Protein AF-A0A820TA46-F1 (afdb_monomer_lite)

pLDDT: mean 75.53, std 18.05, range [34.5, 96.88]

Structure (mmCIF, N/CA/C/O backbone):
data_AF-A0A820TA46-F1
#
_entry.id   AF-A0A820TA46-F1
#
loop_
_atom_site.group_PDB
_atom_site.id
_atom_site.type_symbol
_atom_site.label_atom_id
_atom_site.label_alt_id
_atom_site.label_comp_id
_atom_site.label_asym_id
_atom_site.label_entity_id
_atom_site.label_seq_id
_atom_site.pdbx_PDB_ins_code
_atom_site.Cartn_x
_atom_site.Cartn_y
_atom_site.Cartn_z
_atom_site.occupancy
_atom_site.B_iso_or_equiv
_atom_site.auth_seq_id
_atom_site.auth_comp_id
_atom_site.auth_asym_id
_atom_site.auth_atom_id
_atom_site.pdbx_PDB_model_num
ATOM 1 N N . ASN A 1 1 ? 33.628 5.408 12.239 1.00 37.91 1 ASN A N 1
ATOM 2 C CA . ASN A 1 1 ? 32.491 5.565 13.174 1.00 37.91 1 ASN A CA 1
ATOM 3 C C . ASN A 1 1 ? 31.175 5.859 12.425 1.00 37.91 1 ASN A C 1
ATOM 5 O O . ASN A 1 1 ? 30.540 6.872 12.669 1.00 37.91 1 ASN A O 1
ATOM 9 N N . LYS A 1 2 ? 30.786 5.002 11.462 1.00 34.50 2 LYS A N 1
ATOM 10 C CA . LYS A 1 2 ? 29.541 5.120 10.658 1.00 34.50 2 LYS A CA 1
ATOM 11 C C . LYS A 1 2 ? 28.839 3.761 10.453 1.00 34.50 2 LYS A C 1
ATOM 13 O O . LYS A 1 2 ? 27.980 3.622 9.595 1.00 34.50 2 LYS A O 1
ATOM 18 N N . SER A 1 3 ? 29.214 2.741 11.226 1.00 42.34 3 SER A N 1
ATOM 19 C CA . SER A 1 3 ? 28.842 1.335 10.998 1.00 42.34 3 SER A CA 1
ATOM 20 C C . SER A 1 3 ? 27.651 0.846 11.837 1.00 42.34 3 SER A C 1
ATOM 22 O O . SER A 1 3 ? 27.474 -0.356 11.987 1.00 42.34 3 SER A O 1
ATOM 24 N N . LYS A 1 4 ? 26.832 1.746 12.402 1.00 36.38 4 LYS A N 1
ATOM 25 C CA . LYS A 1 4 ? 25.744 1.383 13.338 1.00 36.38 4 LYS A CA 1
ATOM 26 C C . LYS A 1 4 ? 24.320 1.761 12.908 1.00 36.38 4 LYS A C 1
ATOM 28 O O . LYS A 1 4 ? 23.415 1.689 13.726 1.00 36.38 4 LYS A O 1
ATOM 33 N N . LEU A 1 5 ? 24.090 2.119 11.643 1.00 36.00 5 LEU A N 1
ATOM 34 C CA . LEU A 1 5 ? 22.743 2.441 11.137 1.00 36.00 5 LEU A CA 1
ATOM 35 C C . LEU A 1 5 ? 22.358 1.643 9.884 1.00 36.00 5 LEU A C 1
ATOM 37 O O . LEU A 1 5 ? 21.563 2.097 9.072 1.00 36.00 5 LEU A O 1
ATOM 41 N N . GLN A 1 6 ? 22.870 0.420 9.746 1.00 41.03 6 GLN A N 1
ATOM 42 C CA . GLN A 1 6 ? 22.091 -0.617 9.070 1.00 41.03 6 GLN A CA 1
ATOM 43 C C . GLN A 1 6 ? 21.122 -1.167 10.116 1.00 41.03 6 GLN A C 1
ATOM 45 O O . GLN A 1 6 ? 21.339 -2.240 10.674 1.00 41.03 6 GLN A O 1
ATOM 50 N N . GLN A 1 7 ? 20.094 -0.382 10.462 1.00 44.97 7 GLN A N 1
ATOM 51 C CA . GLN A 1 7 ? 18.897 -0.973 11.051 1.00 44.97 7 GLN A CA 1
ATOM 52 C C . GLN A 1 7 ? 18.455 -2.018 10.036 1.00 44.97 7 GLN A C 1
ATOM 54 O O . GLN A 1 7 ? 18.093 -1.672 8.913 1.00 44.97 7 GLN A O 1
ATOM 59 N N . GLN A 1 8 ? 18.631 -3.289 10.395 1.00 45.69 8 GLN A N 1
ATOM 60 C CA . GLN A 1 8 ? 18.140 -4.423 9.635 1.00 45.69 8 GLN A CA 1
ATOM 61 C C . GLN A 1 8 ? 16.642 -4.208 9.484 1.00 45.69 8 GLN A C 1
ATOM 63 O O . GLN A 1 8 ? 15.864 -4.450 10.401 1.00 45.69 8 GLN A O 1
ATOM 68 N N . GLN A 1 9 ? 16.259 -3.638 8.351 1.00 53.06 9 GLN A N 1
ATOM 69 C CA . GLN A 1 9 ? 14.878 -3.434 7.997 1.00 53.06 9 GLN A CA 1
ATOM 70 C C . GLN A 1 9 ? 14.359 -4.824 7.659 1.00 53.06 9 GLN A C 1
ATOM 72 O O . GLN A 1 9 ? 14.648 -5.364 6.595 1.00 53.06 9 GLN A O 1
ATOM 77 N N . ILE A 1 10 ? 13.737 -5.462 8.650 1.00 60.94 10 ILE A N 1
ATOM 78 C CA . ILE A 1 10 ? 13.269 -6.838 8.542 1.00 60.94 10 ILE A CA 1
ATOM 79 C C . ILE A 1 10 ? 12.187 -6.849 7.465 1.00 60.94 10 ILE A C 1
ATOM 81 O O . ILE A 1 10 ? 11.099 -6.306 7.661 1.00 60.94 10 ILE A O 1
ATOM 85 N N . CYS A 1 11 ? 12.515 -7.428 6.313 1.00 63.88 11 CYS A N 1
ATOM 86 C CA . CYS A 1 11 ? 11.541 -7.737 5.283 1.00 63.88 11 CYS A CA 1
ATOM 87 C C . CYS A 1 11 ? 10.577 -8.779 5.853 1.00 63.88 11 CYS A C 1
ATOM 89 O O . CYS A 1 11 ? 11.008 -9.868 6.232 1.00 63.88 11 CYS A O 1
ATOM 91 N N . ILE A 1 12 ? 9.290 -8.453 5.927 1.00 71.25 12 ILE A N 1
ATOM 92 C CA . ILE A 1 12 ? 8.269 -9.391 6.411 1.00 71.25 12 ILE A CA 1
ATOM 93 C C . ILE A 1 12 ? 7.612 -10.152 5.262 1.00 71.25 12 ILE A C 1
ATOM 95 O O . ILE A 1 12 ? 7.579 -9.677 4.122 1.00 71.25 12 ILE A O 1
ATOM 99 N N . ASN A 1 13 ? 7.014 -11.303 5.577 1.00 73.25 13 ASN A N 1
ATOM 100 C CA . ASN A 1 13 ? 6.081 -11.956 4.673 1.00 73.25 13 ASN A CA 1
ATOM 101 C C . ASN A 1 13 ? 4.643 -11.685 5.148 1.00 73.25 13 ASN A C 1
ATOM 103 O O . ASN A 1 13 ? 4.175 -12.337 6.085 1.00 73.25 13 ASN A O 1
ATOM 107 N N . PRO A 1 14 ? 3.897 -10.774 4.498 1.00 68.19 14 PRO A N 1
ATOM 108 C CA . PRO A 1 14 ? 2.577 -10.370 4.977 1.00 68.19 14 PRO A CA 1
ATOM 109 C C . PRO A 1 14 ? 1.578 -11.533 5.015 1.00 68.19 14 PRO A C 1
ATOM 111 O O . PRO A 1 14 ? 0.663 -11.516 5.821 1.00 68.19 14 PRO A O 1
ATOM 114 N N . HIS A 1 15 ? 1.752 -12.591 4.217 1.00 68.62 15 HIS A N 1
ATOM 115 C CA . HIS A 1 15 ? 0.841 -13.740 4.271 1.00 68.62 15 HIS A CA 1
ATOM 116 C C . HIS A 1 15 ? 0.988 -14.595 5.536 1.00 68.62 15 HIS A C 1
ATOM 118 O O . HIS A 1 15 ? 0.075 -15.352 5.855 1.00 68.62 15 HIS A O 1
ATOM 124 N N . LYS A 1 16 ? 2.126 -14.513 6.234 1.00 69.75 16 LYS A N 1
ATOM 125 C CA . LYS A 1 16 ? 2.407 -15.310 7.440 1.00 69.75 16 LYS A CA 1
ATOM 126 C C . LYS A 1 16 ? 2.420 -14.464 8.710 1.00 69.75 16 LYS A C 1
ATOM 128 O O . LYS A 1 16 ? 1.993 -14.940 9.757 1.00 69.75 16 LYS A O 1
ATOM 133 N N . ASP A 1 17 ? 2.859 -13.214 8.594 1.00 69.94 17 ASP A N 1
ATOM 134 C CA . ASP A 1 17 ? 3.168 -12.359 9.742 1.00 69.94 17 ASP A CA 1
ATOM 135 C C . ASP A 1 17 ? 2.146 -11.227 9.954 1.00 69.94 17 ASP A C 1
ATOM 137 O O . ASP A 1 17 ? 2.294 -10.450 10.897 1.00 69.94 17 ASP A O 1
ATOM 141 N N . ALA A 1 18 ? 1.102 -11.124 9.112 1.00 68.25 18 ALA A N 1
ATOM 142 C CA . ALA A 1 18 ? 0.195 -9.966 9.080 1.00 68.25 18 ALA A CA 1
ATOM 143 C C . ALA A 1 18 ? -0.492 -9.620 10.410 1.00 68.25 18 ALA A C 1
ATOM 145 O O . ALA A 1 18 ? -0.903 -8.477 10.609 1.00 68.25 18 ALA A O 1
ATOM 146 N N . ASP A 1 19 ? -0.613 -10.591 11.311 1.00 75.19 19 ASP A N 1
ATOM 147 C CA . ASP A 1 19 ? -1.342 -10.434 12.567 1.00 75.19 19 ASP A CA 1
ATOM 148 C C . ASP A 1 19 ? -0.435 -10.117 13.761 1.00 75.19 19 ASP A C 1
ATOM 150 O O . ASP A 1 19 ? -0.936 -9.826 14.847 1.00 75.19 19 ASP A O 1
ATOM 154 N N . GLN A 1 20 ? 0.888 -10.156 13.582 1.00 77.81 20 GLN A N 1
ATOM 155 C CA . GLN A 1 20 ? 1.837 -9.994 14.684 1.00 77.81 20 GLN A CA 1
ATOM 156 C C . GLN A 1 20 ? 2.162 -8.520 14.941 1.00 77.81 20 GLN A C 1
ATOM 158 O O . GLN A 1 20 ? 2.081 -8.050 16.077 1.00 77.81 20 GLN A O 1
ATOM 163 N N . HIS A 1 21 ? 2.484 -7.769 13.884 1.00 81.00 21 HIS A N 1
ATOM 164 C CA . HIS A 1 21 ? 2.880 -6.363 13.966 1.00 81.00 21 HIS A CA 1
ATOM 165 C C . HIS A 1 21 ? 2.319 -5.563 12.783 1.00 81.00 21 HIS A C 1
ATOM 167 O O . HIS A 1 21 ? 2.173 -6.127 11.698 1.00 81.00 21 HIS A O 1
ATOM 173 N N . PRO A 1 22 ? 2.005 -4.262 12.952 1.00 88.88 22 PRO A N 1
ATOM 174 C CA . PRO A 1 22 ? 1.680 -3.401 11.822 1.00 88.88 22 PRO A CA 1
ATOM 175 C C . PRO A 1 22 ? 2.828 -3.362 10.820 1.00 88.88 22 PRO A C 1
ATOM 177 O O . PRO A 1 22 ? 4.003 -3.459 11.177 1.00 88.88 22 PRO A O 1
ATOM 180 N N . PHE A 1 23 ? 2.480 -3.189 9.554 1.00 90.88 23 PHE A N 1
ATOM 181 C CA . PHE A 1 23 ? 3.448 -3.134 8.478 1.00 90.88 23 PHE A CA 1
ATOM 182 C C . PHE A 1 23 ? 2.958 -2.252 7.345 1.00 90.88 23 PHE A C 1
ATOM 184 O O . PHE A 1 23 ? 1.760 -2.007 7.188 1.00 90.88 23 PHE A O 1
ATOM 191 N N . ARG A 1 24 ? 3.898 -1.803 6.517 1.00 90.69 24 ARG A N 1
ATOM 192 C CA . ARG A 1 24 ? 3.600 -1.002 5.333 1.00 90.69 24 ARG A CA 1
ATOM 193 C C . ARG A 1 24 ? 4.453 -1.406 4.144 1.00 90.69 24 ARG A C 1
ATOM 195 O O . ARG A 1 24 ? 5.545 -1.953 4.290 1.00 90.69 24 ARG A O 1
ATOM 202 N N . LEU A 1 25 ? 3.950 -1.100 2.953 1.00 91.94 25 LEU A N 1
ATOM 203 C CA . LEU A 1 25 ? 4.697 -1.246 1.711 1.00 91.94 25 LEU A CA 1
ATOM 204 C C . LEU A 1 25 ? 5.593 -0.021 1.501 1.00 91.94 25 LEU A C 1
ATOM 206 O O . LEU A 1 25 ? 5.114 1.115 1.485 1.00 91.94 25 LEU A O 1
ATOM 210 N N . LEU A 1 26 ? 6.891 -0.246 1.322 1.00 90.12 26 LEU A N 1
ATOM 211 C CA . LEU A 1 26 ? 7.867 0.781 0.984 1.00 90.12 26 LEU A CA 1
ATOM 212 C C . LEU A 1 26 ? 8.136 0.779 -0.524 1.00 90.12 26 LEU A C 1
ATOM 214 O O . LEU A 1 26 ? 8.425 -0.258 -1.122 1.00 90.12 26 LEU A O 1
ATOM 218 N N . VAL A 1 27 ? 8.102 1.969 -1.125 1.00 87.44 27 VAL A N 1
ATOM 219 C CA . VAL A 1 27 ? 8.585 2.191 -2.492 1.00 87.44 27 VAL A CA 1
ATOM 220 C C . VAL A 1 27 ? 10.093 2.414 -2.444 1.00 87.44 27 VAL A C 1
ATOM 222 O O . VAL A 1 27 ? 10.547 3.424 -1.903 1.00 87.44 27 VAL A O 1
ATOM 225 N N . ALA A 1 28 ? 10.868 1.489 -3.012 1.00 80.06 28 ALA A N 1
ATOM 226 C CA . ALA A 1 28 ? 12.319 1.611 -3.055 1.00 80.06 28 ALA A CA 1
ATOM 227 C C . ALA A 1 28 ? 12.791 2.795 -3.927 1.00 80.06 28 ALA A C 1
ATOM 229 O O . ALA A 1 28 ? 12.132 3.153 -4.913 1.00 80.06 28 ALA A O 1
ATOM 230 N N . PRO A 1 29 ? 13.971 3.377 -3.626 1.00 79.75 29 PRO A N 1
ATOM 231 C CA . PRO A 1 29 ? 14.548 4.461 -4.422 1.00 79.75 29 PRO A CA 1
ATOM 232 C C . PRO A 1 29 ? 14.817 4.098 -5.886 1.00 79.75 29 PRO A C 1
ATOM 234 O O . PRO A 1 29 ? 14.804 4.988 -6.730 1.00 79.75 29 PRO A O 1
ATOM 237 N N . SER A 1 30 ? 15.032 2.815 -6.195 1.00 83.00 30 SER A N 1
ATOM 238 C CA . SER A 1 30 ? 15.294 2.304 -7.550 1.00 83.00 30 SER A CA 1
ATOM 239 C C . SER A 1 30 ? 14.130 2.516 -8.521 1.00 83.00 30 SER A C 1
ATOM 241 O O . SER A 1 30 ? 14.318 2.478 -9.735 1.00 83.00 30 SER A O 1
ATOM 243 N N . ARG A 1 31 ? 12.919 2.735 -7.989 1.00 83.94 31 ARG A N 1
ATOM 244 C CA . ARG A 1 31 ? 11.674 2.902 -8.748 1.00 83.94 31 ARG A CA 1
ATOM 245 C C . ARG A 1 31 ? 11.296 1.695 -9.608 1.00 83.94 31 ARG A C 1
ATOM 247 O O . ARG A 1 31 ? 10.400 1.822 -10.440 1.00 83.94 31 ARG A O 1
ATOM 254 N N . PHE A 1 32 ? 11.922 0.531 -9.452 1.00 88.75 32 PHE A N 1
ATOM 255 C CA . PHE A 1 32 ? 11.429 -0.703 -10.066 1.00 88.75 32 PHE A CA 1
ATOM 256 C C . PHE A 1 32 ? 10.355 -1.332 -9.180 1.00 88.75 32 PHE A C 1
ATOM 258 O O . PHE A 1 32 ? 10.474 -1.351 -7.958 1.00 88.75 32 PHE A O 1
ATOM 265 N N . LEU A 1 33 ? 9.287 -1.850 -9.795 1.00 90.31 33 LEU A N 1
ATOM 266 C CA . LEU A 1 33 ? 8.191 -2.488 -9.052 1.00 90.31 33 LEU A CA 1
ATOM 267 C C . LEU A 1 33 ? 8.643 -3.769 -8.334 1.00 90.31 33 LEU A C 1
ATOM 269 O O . LEU A 1 33 ? 8.030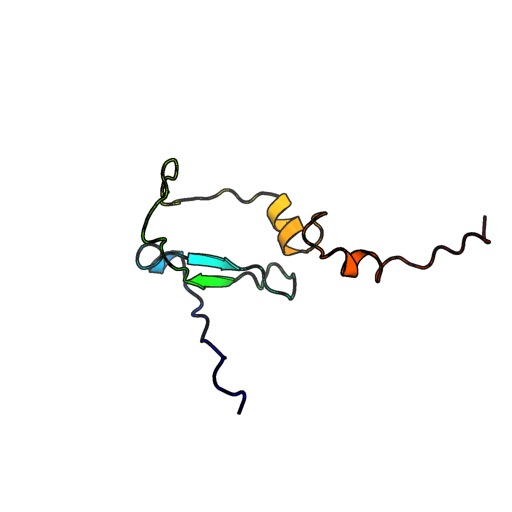 -4.163 -7.349 1.00 90.31 33 LEU A O 1
ATOM 273 N N . THR A 1 34 ? 9.718 -4.396 -8.814 1.00 90.88 34 THR A N 1
ATOM 274 C CA . THR A 1 34 ? 10.341 -5.581 -8.206 1.00 90.88 34 THR A CA 1
ATOM 275 C C . THR A 1 34 ? 10.948 -5.300 -6.840 1.00 90.88 34 THR A C 1
ATOM 277 O O . THR A 1 34 ? 11.129 -6.227 -6.060 1.00 90.88 34 THR A O 1
ATOM 280 N N . ASP A 1 35 ? 11.225 -4.033 -6.541 1.00 88.69 35 ASP A N 1
ATOM 281 C CA . ASP A 1 35 ? 11.957 -3.634 -5.341 1.00 88.69 35 ASP A CA 1
ATOM 282 C C . ASP A 1 35 ? 11.003 -3.107 -4.254 1.00 88.69 35 ASP A C 1
ATOM 284 O O . ASP A 1 35 ? 11.426 -2.570 -3.227 1.00 88.69 35 ASP A O 1
ATOM 288 N N . LEU A 1 36 ? 9.689 -3.250 -4.462 1.00 90.31 36 LEU A N 1
ATOM 289 C CA . LEU A 1 36 ? 8.690 -2.980 -3.435 1.00 90.31 36 LEU A CA 1
ATOM 290 C C . LEU A 1 36 ? 8.899 -3.938 -2.263 1.00 90.31 36 LEU A C 1
ATOM 292 O O . LEU A 1 36 ? 8.903 -5.156 -2.430 1.00 90.31 36 LEU A O 1
ATOM 296 N N . THR A 1 37 ? 9.070 -3.376 -1.071 1.00 89.75 37 THR A N 1
ATOM 297 C CA . THR A 1 37 ? 9.445 -4.149 0.117 1.00 89.75 37 THR A CA 1
ATOM 298 C C . THR A 1 37 ? 8.461 -3.904 1.246 1.00 89.75 37 THR A C 1
ATOM 300 O O . THR A 1 37 ? 8.079 -2.765 1.509 1.00 89.75 37 THR A O 1
ATOM 303 N N . TRP A 1 38 ? 8.065 -4.965 1.938 1.00 90.25 38 TRP A N 1
ATOM 304 C CA . TRP A 1 38 ? 7.295 -4.853 3.171 1.00 90.25 38 TRP A CA 1
ATOM 305 C C . TRP A 1 38 ? 8.212 -4.560 4.347 1.00 90.25 38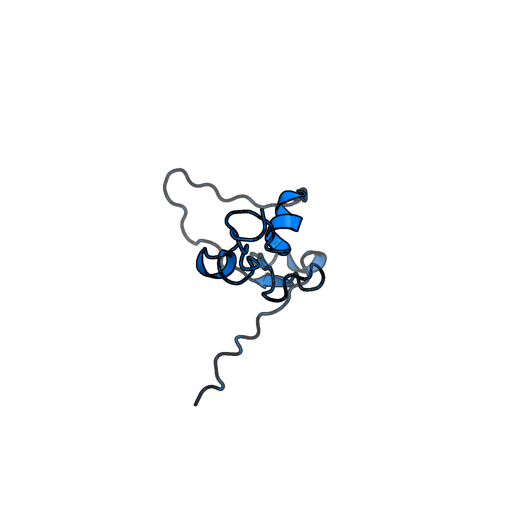 TRP A C 1
ATOM 307 O O . TRP A 1 38 ? 9.228 -5.231 4.520 1.00 90.25 38 TRP A O 1
ATOM 317 N N . ILE A 1 39 ? 7.836 -3.585 5.166 1.00 88.31 39 ILE A N 1
ATOM 318 C CA . ILE A 1 39 ? 8.598 -3.186 6.347 1.00 88.31 39 ILE A CA 1
ATOM 319 C C . ILE A 1 39 ? 7.676 -3.131 7.562 1.00 88.31 39 ILE A C 1
ATOM 321 O O . ILE A 1 39 ? 6.508 -2.757 7.436 1.00 88.31 39 ILE A O 1
ATOM 325 N N . ASN A 1 40 ? 8.213 -3.481 8.730 1.00 88.38 40 ASN A N 1
ATOM 326 C CA . ASN A 1 40 ? 7.515 -3.278 9.996 1.00 88.38 40 ASN A CA 1
ATOM 327 C C . ASN A 1 40 ? 7.212 -1.794 10.213 1.00 88.38 40 ASN A C 1
ATOM 329 O O . ASN A 1 40 ? 7.996 -0.922 9.825 1.00 88.38 40 ASN A O 1
ATOM 333 N N . ASP A 1 41 ? 6.079 -1.539 10.850 1.00 87.81 41 ASP A N 1
ATOM 334 C CA . ASP A 1 41 ? 5.645 -0.215 11.260 1.00 87.81 41 ASP A CA 1
ATOM 335 C C . ASP A 1 41 ? 5.224 -0.227 12.732 1.00 87.81 41 ASP A C 1
ATOM 337 O O . ASP A 1 41 ? 4.954 -1.277 13.323 1.00 87.81 41 ASP A O 1
ATOM 341 N N . GLU A 1 42 ? 5.175 0.950 13.340 1.00 86.25 42 GLU A N 1
ATOM 342 C CA . GLU A 1 42 ? 4.777 1.088 14.736 1.00 86.25 42 GLU A CA 1
ATOM 343 C C . GLU A 1 42 ? 3.281 1.385 14.841 1.00 86.25 42 GLU A C 1
ATOM 345 O O . GLU A 1 42 ? 2.744 2.256 14.154 1.00 86.25 42 GLU A O 1
ATOM 350 N N . ARG A 1 43 ? 2.586 0.673 15.737 1.00 86.94 43 ARG A N 1
ATOM 351 C CA . ARG A 1 43 ? 1.187 0.992 16.033 1.00 86.94 43 ARG A CA 1
ATOM 352 C C . ARG A 1 43 ? 1.134 2.332 16.756 1.00 86.94 43 ARG A C 1
ATOM 354 O O . ARG A 1 43 ? 1.816 2.525 17.765 1.00 86.94 43 ARG A O 1
ATOM 361 N N . VAL A 1 44 ? 0.270 3.225 16.285 1.00 85.62 44 VAL A N 1
ATOM 362 C CA . VAL A 1 44 ? -0.049 4.461 17.004 1.00 85.62 44 VAL A CA 1
ATOM 363 C C . VAL A 1 44 ? -0.661 4.090 18.358 1.00 85.62 44 VAL A C 1
ATOM 365 O O . VAL A 1 44 ? -1.662 3.382 18.416 1.00 85.62 44 VAL A O 1
ATOM 368 N N . LYS A 1 45 ? -0.037 4.536 19.455 1.00 84.75 45 LYS A N 1
ATOM 369 C CA . LYS A 1 45 ? -0.450 4.164 20.821 1.00 84.75 45 LYS A CA 1
ATOM 370 C C . LYS A 1 45 ? -1.747 4.836 21.266 1.00 84.75 45 LYS A C 1
ATOM 372 O O . LYS A 1 45 ? -2.483 4.256 22.054 1.00 84.75 45 LYS A O 1
ATOM 377 N N . GLU A 1 46 ? -2.002 6.049 20.786 1.00 92.44 46 GLU A N 1
ATOM 378 C CA . GLU A 1 46 ? -3.143 6.863 21.196 1.00 92.44 46 GLU A CA 1
ATOM 379 C C . GLU A 1 46 ? -3.767 7.546 19.978 1.00 92.44 46 GLU A C 1
ATOM 381 O O . GLU A 1 46 ? -3.076 8.192 19.189 1.00 92.44 46 GLU A O 1
ATOM 386 N N . LEU A 1 47 ? -5.079 7.381 19.817 1.00 93.94 47 LEU A N 1
ATOM 387 C CA . LEU A 1 47 ? -5.845 8.017 18.751 1.00 93.94 47 LEU A CA 1
ATOM 388 C C . LEU A 1 47 ? -6.339 9.385 19.225 1.00 93.94 47 LEU A C 1
ATOM 390 O O . LEU A 1 47 ? -6.944 9.495 20.290 1.00 93.94 47 LEU A O 1
ATOM 394 N N . LEU A 1 48 ? -6.123 10.422 18.415 1.00 95.12 48 LEU A N 1
ATOM 395 C CA . LEU A 1 48 ? -6.687 11.746 18.681 1.00 95.12 48 LEU A CA 1
ATOM 396 C C . LEU A 1 48 ? -8.212 11.747 18.459 1.00 95.12 48 LEU A C 1
ATOM 398 O O . LEU A 1 48 ? -8.721 10.925 17.688 1.00 95.12 48 LEU A O 1
ATOM 402 N N . PRO A 1 49 ? -8.959 12.688 19.071 1.00 96.81 49 PRO A N 1
ATOM 403 C CA . PRO A 1 49 ? -10.390 12.826 18.822 1.00 96.81 49 PRO A CA 1
ATOM 404 C C . PRO A 1 49 ? -10.711 12.916 17.323 1.00 96.81 49 PRO A C 1
ATOM 406 O O . PRO A 1 49 ? -10.124 13.716 16.596 1.00 96.81 49 PRO A O 1
ATOM 409 N N . GLY A 1 50 ? -11.647 12.083 16.865 1.00 96.88 50 GLY A N 1
ATOM 410 C CA . GLY A 1 50 ? -12.044 11.990 15.455 1.00 96.88 50 GLY A CA 1
ATOM 411 C C . GLY A 1 50 ? -11.221 11.012 14.608 1.00 96.88 50 GLY A C 1
ATOM 412 O O . GLY A 1 50 ? -11.534 10.833 13.433 1.00 96.88 50 GLY A O 1
ATOM 413 N N . MET A 1 51 ? -10.205 10.356 15.176 1.00 96.25 51 MET A N 1
ATOM 414 C CA . MET A 1 51 ? -9.460 9.294 14.498 1.00 96.25 51 MET A CA 1
ATOM 415 C C . MET A 1 51 ? -10.036 7.911 14.800 1.00 96.25 51 MET A C 1
ATOM 417 O O . MET A 1 51 ? -10.583 7.659 15.872 1.00 96.25 51 MET A O 1
ATOM 421 N N . VAL A 1 52 ? -9.866 6.997 13.847 1.00 93.62 52 VAL A N 1
ATOM 422 C CA . VAL A 1 52 ? -10.199 5.577 13.991 1.00 93.62 52 VAL A CA 1
ATOM 423 C C . VAL A 1 52 ? -9.025 4.731 13.522 1.00 93.62 52 VAL A C 1
ATOM 425 O O . VAL A 1 52 ? -8.338 5.086 12.563 1.00 93.62 52 VAL A O 1
ATOM 428 N N . GLU A 1 53 ? -8.808 3.600 14.183 1.00 92.00 53 GLU A N 1
ATOM 429 C CA . GLU A 1 53 ? -7.877 2.580 13.713 1.00 92.00 53 GLU A CA 1
ATOM 430 C C . GLU A 1 53 ? -8.639 1.539 12.887 1.00 92.00 53 GLU A C 1
ATOM 432 O O . GLU A 1 53 ? -9.698 1.058 13.290 1.00 92.00 53 GLU A O 1
ATOM 437 N N . VAL A 1 54 ? -8.096 1.186 11.720 1.00 91.00 54 VAL A N 1
ATOM 438 C CA . VAL A 1 54 ? -8.702 0.213 10.807 1.00 91.00 54 VAL A CA 1
ATOM 439 C C . VAL A 1 54 ? -7.723 -0.922 10.556 1.00 91.00 54 VAL A C 1
ATOM 441 O O . VAL A 1 54 ? -6.609 -0.704 10.079 1.00 91.00 54 VAL A O 1
ATOM 444 N N . ARG A 1 55 ? -8.164 -2.156 10.812 1.00 89.25 55 ARG A N 1
ATOM 445 C CA . ARG A 1 55 ? -7.444 -3.357 10.383 1.00 89.25 55 ARG A CA 1
ATOM 446 C C . ARG A 1 55 ? -7.763 -3.637 8.916 1.00 89.25 55 ARG A C 1
ATOM 448 O O . ARG A 1 55 ? -8.890 -3.983 8.570 1.00 89.25 55 ARG A O 1
ATOM 455 N N . VAL A 1 56 ? -6.765 -3.478 8.051 1.00 89.56 56 VAL A N 1
ATOM 456 C CA . VAL A 1 56 ? -6.908 -3.698 6.607 1.00 89.56 56 VAL A CA 1
ATOM 457 C C . VAL A 1 56 ? -6.694 -5.179 6.289 1.00 89.56 56 VAL A C 1
ATOM 459 O O . VAL A 1 56 ? -5.598 -5.696 6.468 1.00 89.56 56 VAL A O 1
ATOM 462 N N . HIS A 1 57 ? -7.735 -5.855 5.798 1.00 87.88 57 HIS A N 1
ATOM 463 C CA . HIS A 1 57 ? -7.656 -7.258 5.358 1.00 87.88 57 HIS A CA 1
ATOM 464 C C . HIS A 1 57 ? -7.319 -7.393 3.868 1.00 87.88 57 HIS A C 1
ATOM 466 O O . HIS A 1 57 ? -6.688 -8.360 3.450 1.00 87.88 57 HIS A O 1
ATOM 472 N N . CYS A 1 58 ? -7.743 -6.421 3.061 1.00 88.88 58 CYS A N 1
ATOM 473 C CA . CYS A 1 58 ? -7.492 -6.379 1.627 1.00 88.88 58 CYS A CA 1
ATOM 474 C C . CYS A 1 58 ? -7.456 -4.932 1.129 1.00 88.88 58 CYS A C 1
ATOM 476 O O . CYS A 1 58 ? -8.150 -4.064 1.661 1.00 88.88 58 CYS A O 1
ATOM 478 N N . VAL A 1 59 ? -6.684 -4.686 0.071 1.00 92.38 59 VAL A N 1
ATOM 479 C CA . VAL A 1 59 ? -6.612 -3.393 -0.614 1.00 92.38 59 VAL A CA 1
ATOM 480 C C . VAL A 1 59 ? -6.554 -3.619 -2.123 1.00 92.38 59 VAL A C 1
ATOM 482 O O . VAL A 1 59 ? -5.847 -4.505 -2.598 1.00 92.38 59 VAL A O 1
ATOM 485 N N . GLY A 1 60 ? -7.322 -2.836 -2.880 1.00 95.06 60 GLY A N 1
ATOM 486 C CA . GLY A 1 60 ? -7.246 -2.832 -4.338 1.00 95.06 60 GLY A CA 1
ATOM 487 C C . GLY A 1 60 ? -6.065 -1.989 -4.812 1.00 95.06 60 GLY A C 1
ATOM 488 O O . GLY A 1 60 ? -5.869 -0.876 -4.327 1.00 95.06 60 GLY A O 1
ATOM 489 N N . VAL A 1 61 ? -5.298 -2.497 -5.774 1.00 94.62 61 VAL A N 1
ATOM 490 C CA . VAL A 1 61 ? -4.216 -1.731 -6.406 1.00 94.62 61 VAL A CA 1
ATOM 491 C C . VAL A 1 61 ? -4.805 -0.796 -7.456 1.00 94.62 61 VAL A C 1
ATOM 493 O O . VAL A 1 61 ? -5.592 -1.220 -8.303 1.00 94.62 61 VAL A O 1
ATOM 496 N N . ASN A 1 62 ? -4.407 0.476 -7.435 1.00 93.44 62 ASN A N 1
ATOM 497 C CA . ASN A 1 62 ? -4.790 1.446 -8.450 1.00 93.44 62 ASN A CA 1
ATOM 498 C C . ASN A 1 62 ? -3.624 1.737 -9.408 1.00 93.44 62 ASN A C 1
ATOM 500 O O . ASN A 1 62 ? -2.456 1.705 -9.027 1.00 93.44 62 ASN A O 1
ATOM 504 N N . PHE A 1 63 ? -3.920 2.111 -10.659 1.00 95.56 63 PHE A N 1
ATOM 505 C CA . PHE A 1 63 ? -2.875 2.507 -11.616 1.00 95.56 63 PHE A CA 1
ATOM 506 C C . PHE A 1 63 ? -2.047 3.708 -11.124 1.00 95.56 63 PHE A C 1
ATOM 508 O O . PHE A 1 63 ? -0.855 3.820 -11.408 1.00 95.56 63 PHE A O 1
ATOM 515 N N . ARG A 1 64 ? -2.643 4.576 -10.298 1.00 92.12 64 ARG A N 1
ATOM 516 C CA . ARG A 1 64 ? -1.933 5.654 -9.603 1.00 92.12 64 ARG A CA 1
ATOM 517 C C . ARG A 1 64 ? -0.763 5.150 -8.765 1.00 92.12 64 ARG A C 1
ATOM 519 O O . ARG A 1 64 ? 0.253 5.834 -8.695 1.00 92.12 64 ARG A O 1
ATOM 526 N N . ASP A 1 65 ? -0.888 3.983 -8.145 1.00 92.00 65 ASP A N 1
ATOM 527 C CA . ASP A 1 65 ? 0.159 3.420 -7.294 1.00 92.00 65 ASP A CA 1
ATOM 528 C C . ASP A 1 65 ? 1.356 2.975 -8.134 1.00 92.00 65 ASP A C 1
ATOM 530 O O . ASP A 1 65 ? 2.498 3.208 -7.745 1.00 92.00 65 ASP A O 1
ATOM 534 N N . VAL A 1 66 ? 1.106 2.472 -9.346 1.00 92.69 66 VAL A N 1
ATOM 535 C CA . VAL A 1 66 ? 2.152 2.185 -10.339 1.00 92.69 66 VAL A CA 1
ATOM 536 C C . VAL A 1 66 ? 2.873 3.471 -10.743 1.00 92.69 66 VAL A C 1
ATOM 538 O O . VAL A 1 66 ? 4.102 3.529 -10.706 1.00 92.69 66 VAL A O 1
ATOM 541 N N . LEU A 1 67 ? 2.125 4.532 -11.069 1.00 92.19 67 LEU A N 1
ATOM 542 C CA . LEU A 1 67 ? 2.713 5.828 -11.430 1.00 92.19 67 LEU A CA 1
ATOM 543 C C . LEU A 1 67 ? 3.538 6.422 -10.281 1.00 92.19 67 LEU A C 1
ATOM 545 O O . LEU A 1 67 ? 4.634 6.934 -10.511 1.00 92.19 67 LEU A O 1
ATOM 549 N N . LYS A 1 68 ? 3.050 6.324 -9.040 1.00 87.12 68 LYS A N 1
ATOM 550 C CA . LYS A 1 68 ? 3.781 6.755 -7.840 1.00 87.12 68 LYS A CA 1
ATOM 551 C C . LYS A 1 68 ? 5.052 5.933 -7.633 1.00 87.12 68 LYS A C 1
ATOM 553 O O . LYS A 1 68 ? 6.122 6.514 -7.459 1.00 87.12 68 LYS A O 1
ATOM 558 N N . ALA A 1 69 ? 4.962 4.605 -7.697 1.00 89.44 69 ALA A N 1
ATOM 559 C CA . ALA A 1 69 ? 6.104 3.714 -7.509 1.00 89.44 69 ALA A CA 1
ATOM 560 C C . ALA A 1 69 ? 7.207 3.966 -8.550 1.00 89.44 69 ALA A C 1
ATOM 562 O O . ALA A 1 69 ? 8.391 3.953 -8.215 1.00 89.44 69 ALA A O 1
ATOM 563 N N . ARG A 1 70 ? 6.813 4.295 -9.786 1.00 90.44 70 ARG A N 1
ATOM 564 C CA . ARG A 1 70 ? 7.713 4.641 -10.896 1.00 90.44 70 ARG A CA 1
ATOM 565 C C . ARG A 1 70 ? 8.217 6.092 -10.885 1.00 90.44 70 ARG A C 1
ATOM 567 O O . ARG A 1 70 ? 9.054 6.428 -11.712 1.00 90.44 70 ARG A O 1
ATOM 574 N N . GLY A 1 71 ? 7.728 6.959 -9.993 1.00 85.94 71 GLY A N 1
ATOM 575 C CA . GLY A 1 71 ? 8.099 8.384 -9.968 1.00 85.94 71 GLY A CA 1
ATOM 576 C C . GLY A 1 71 ? 7.505 9.223 -11.111 1.00 85.94 71 GLY A C 1
ATOM 577 O O . GLY A 1 71 ? 7.992 10.314 -11.401 1.00 85.94 71 GLY A O 1
ATOM 578 N N . LEU A 1 72 ? 6.451 8.722 -11.758 1.00 87.00 72 LEU A N 1
ATOM 579 C CA . LEU A 1 72 ? 5.744 9.368 -12.870 1.00 87.00 72 LEU A CA 1
ATOM 580 C C . LEU A 1 72 ? 4.514 10.162 -12.409 1.00 87.00 72 LEU A C 1
ATOM 582 O O . LEU A 1 72 ? 3.864 10.823 -13.215 1.00 87.00 72 LEU A O 1
ATOM 586 N N . TYR A 1 73 ? 4.165 10.088 -11.122 1.00 85.44 73 TYR A N 1
ATOM 587 C CA . TYR A 1 73 ? 3.033 10.825 -10.572 1.00 85.44 73 TYR A CA 1
ATOM 588 C C . TYR A 1 73 ? 3.425 12.291 -10.256 1.00 85.44 73 TYR A C 1
ATOM 590 O O . TYR A 1 73 ? 4.465 12.494 -9.619 1.00 85.44 73 TYR A O 1
ATOM 598 N N . PRO A 1 74 ? 2.617 13.311 -10.634 1.00 71.00 74 PRO A N 1
ATOM 599 C CA . PRO A 1 74 ? 3.022 14.732 -10.721 1.00 71.00 74 PRO A CA 1
ATOM 600 C C . PRO A 1 74 ? 3.544 15.413 -9.444 1.00 71.00 74 PRO A C 1
ATOM 602 O O . PRO A 1 74 ? 4.100 16.503 -9.516 1.00 71.00 74 PRO A O 1
ATOM 605 N N . HIS A 1 75 ? 3.388 14.789 -8.275 1.00 67.81 75 HIS A N 1
ATOM 606 C CA . HIS A 1 75 ? 3.858 15.314 -6.984 1.00 67.81 75 HIS A CA 1
ATOM 607 C C . HIS A 1 75 ? 4.748 14.317 -6.226 1.00 67.81 75 HIS A C 1
ATOM 609 O O . HIS A 1 75 ? 4.981 14.462 -5.031 1.00 67.81 75 HIS A O 1
ATOM 615 N N . THR A 1 76 ? 5.210 13.259 -6.901 1.00 62.59 76 THR A N 1
ATOM 616 C CA . THR A 1 76 ? 6.148 12.273 -6.337 1.00 62.59 76 THR A CA 1
ATOM 617 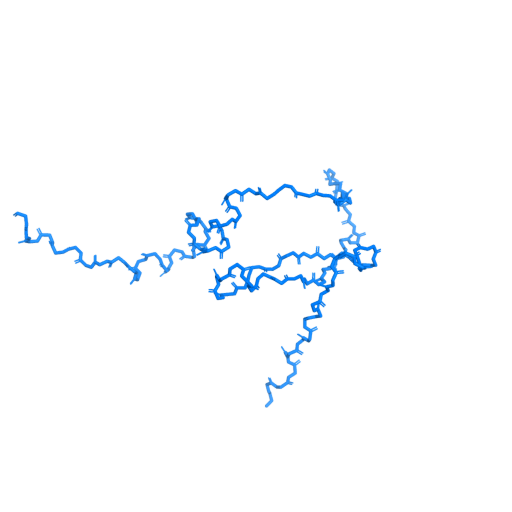C C . THR A 1 76 ? 7.607 12.616 -6.651 1.00 62.59 76 THR A C 1
ATOM 619 O O . THR A 1 76 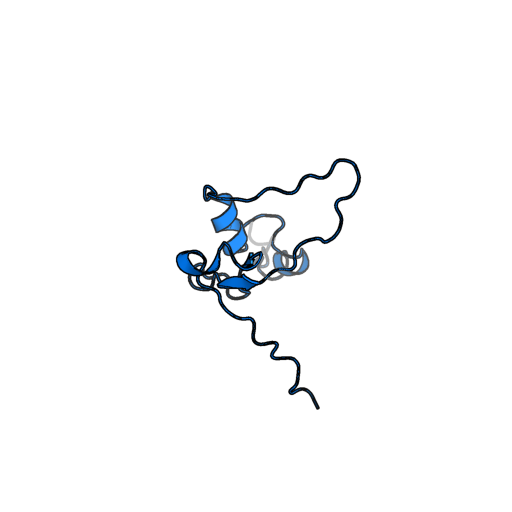? 8.504 12.099 -5.985 1.00 62.59 76 THR A O 1
ATOM 622 N N . ARG A 1 77 ? 7.859 13.514 -7.616 1.00 56.69 77 ARG A N 1
ATOM 623 C CA . ARG A 1 77 ? 9.163 14.169 -7.774 1.00 56.69 77 ARG A CA 1
ATOM 624 C C . ARG A 1 77 ? 9.237 15.373 -6.839 1.00 56.69 77 ARG A C 1
ATOM 626 O O . ARG A 1 77 ? 8.321 16.192 -6.818 1.00 56.69 77 ARG A O 1
ATOM 633 N N . THR A 1 78 ? 10.340 15.520 -6.112 1.00 54.72 78 THR A N 1
ATOM 634 C CA . THR A 1 78 ? 10.707 16.829 -5.559 1.00 54.72 78 THR A CA 1
ATOM 635 C C . THR A 1 78 ? 10.932 17.759 -6.753 1.00 54.72 78 THR A C 1
ATOM 637 O O . THR A 1 78 ? 11.612 17.351 -7.692 1.00 54.72 78 THR A O 1
ATOM 640 N N . PHE A 1 79 ? 10.374 18.976 -6.754 1.00 49.44 79 PHE A N 1
ATOM 641 C CA . PHE A 1 79 ? 10.449 19.917 -7.891 1.00 49.44 79 PHE A CA 1
ATOM 642 C C . PHE A 1 79 ? 11.864 20.067 -8.489 1.00 49.44 79 PHE A C 1
ATOM 644 O O . PHE A 1 79 ? 12.007 20.173 -9.701 1.00 49.44 79 PHE A O 1
ATOM 651 N N . ALA A 1 80 ? 12.910 19.942 -7.665 1.00 49.19 80 ALA A N 1
ATOM 652 C CA . ALA A 1 80 ? 14.314 19.954 -8.084 1.00 49.19 80 ALA A CA 1
ATOM 653 C C . ALA A 1 80 ? 14.710 18.879 -9.127 1.00 49.19 80 ALA A C 1
ATOM 655 O O . ALA A 1 80 ? 15.720 19.034 -9.802 1.00 49.19 80 ALA A O 1
ATOM 656 N N . GLN A 1 81 ? 13.937 17.799 -9.277 1.00 53.66 81 GLN A N 1
ATOM 657 C CA . GLN A 1 81 ? 14.188 16.707 -10.233 1.00 53.66 81 GLN A CA 1
ATOM 658 C C . GLN A 1 81 ? 13.365 16.825 -11.529 1.00 53.66 81 GLN A C 1
ATOM 660 O O . GLN A 1 81 ? 13.441 15.944 -12.384 1.00 53.66 81 GLN A O 1
ATOM 665 N N . LEU A 1 82 ? 12.515 17.849 -11.666 1.00 54.00 82 LEU A N 1
ATOM 666 C CA . LEU A 1 82 ? 11.760 18.100 -12.901 1.00 54.00 82 LEU A CA 1
ATOM 667 C C . LEU A 1 82 ? 12.533 19.002 -13.871 1.00 54.00 82 LEU A C 1
ATOM 669 O O . LEU A 1 82 ? 12.417 18.809 -15.077 1.00 54.00 82 LEU A O 1
ATOM 673 N N . ASP A 1 83 ? 13.368 19.909 -13.355 1.00 52.62 83 ASP A N 1
ATOM 674 C CA . ASP A 1 83 ? 14.161 20.829 -14.183 1.00 52.62 83 ASP A CA 1
ATOM 675 C C . ASP A 1 83 ? 15.411 20.185 -14.802 1.00 52.62 83 ASP A C 1
ATOM 677 O O . ASP A 1 83 ? 15.873 20.638 -15.844 1.00 52.62 83 ASP A O 1
ATOM 681 N N . GLN A 1 84 ? 15.960 19.118 -14.209 1.00 53.59 84 GLN A N 1
ATOM 682 C CA . GLN A 1 84 ? 17.210 18.503 -14.692 1.00 53.59 84 GLN A CA 1
ATOM 683 C C . GLN A 1 84 ? 17.043 17.573 -15.909 1.00 53.59 84 GLN A C 1
ATOM 685 O O . GLN A 1 84 ? 18.027 17.313 -16.593 1.00 53.59 84 GLN A O 1
ATOM 690 N N . ASP A 1 85 ? 15.824 17.107 -16.205 1.00 53.44 85 ASP A N 1
ATOM 691 C CA . ASP A 1 85 ? 15.550 16.164 -17.307 1.00 53.44 85 ASP A CA 1
ATOM 692 C C . ASP A 1 85 ? 14.905 16.824 -18.540 1.00 53.44 85 ASP A C 1
ATOM 694 O O . ASP A 1 85 ? 14.618 16.145 -19.529 1.00 53.44 85 ASP A O 1
ATOM 698 N N . GLN A 1 86 ? 14.617 18.128 -18.501 1.00 55.00 86 GLN A N 1
ATOM 699 C CA . GLN A 1 86 ? 14.060 18.824 -19.661 1.00 55.00 86 GLN A CA 1
ATOM 700 C C . GLN A 1 86 ? 15.187 19.072 -20.676 1.00 55.00 86 GLN A C 1
ATOM 702 O O . GLN A 1 86 ? 16.152 19.764 -20.343 1.00 55.00 86 GLN A O 1
ATOM 707 N N . PRO A 1 87 ? 15.106 18.547 -21.916 1.00 54.91 87 PRO A N 1
ATOM 708 C CA . PRO A 1 87 ? 16.053 18.938 -22.949 1.00 54.91 87 PRO A CA 1
ATOM 709 C C . PRO A 1 87 ? 15.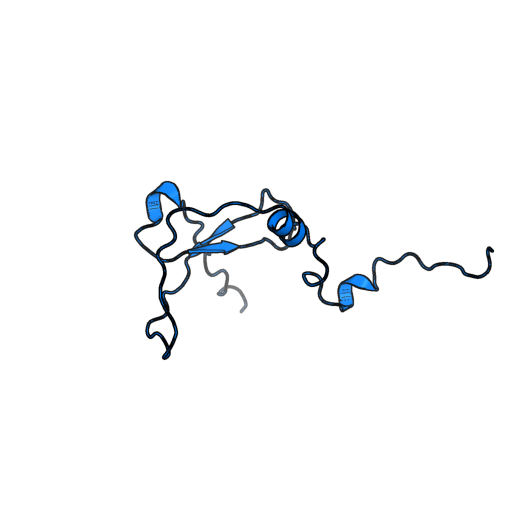967 20.454 -23.139 1.00 54.91 87 PRO A C 1
ATOM 711 O O . PRO A 1 87 ? 14.870 21.013 -23.201 1.00 54.91 87 PRO A O 1
ATOM 714 N N . HIS A 1 88 ? 17.119 21.124 -23.229 1.00 55.50 88 HIS A N 1
ATOM 715 C CA . HIS A 1 88 ? 17.172 22.541 -23.571 1.00 55.50 88 HIS A CA 1
ATOM 716 C C . HIS A 1 88 ? 16.463 22.750 -24.913 1.00 55.50 88 HIS A C 1
ATOM 718 O O . HIS A 1 88 ? 16.988 22.402 -25.970 1.00 55.50 88 HIS A O 1
ATOM 724 N N . VAL A 1 89 ? 15.247 23.292 -24.870 1.00 64.81 89 VAL A N 1
ATOM 725 C CA . VAL A 1 89 ? 14.508 23.670 -26.073 1.00 64.81 89 VAL A CA 1
ATOM 726 C C . VAL A 1 89 ? 15.234 24.864 -26.680 1.00 64.81 89 VAL A C 1
ATOM 728 O O . VAL A 1 89 ? 15.143 25.976 -26.156 1.00 64.81 89 VAL A O 1
ATOM 731 N N . ASN A 1 90 ? 15.976 24.635 -27.765 1.00 67.19 90 ASN A N 1
ATOM 732 C CA . ASN A 1 90 ? 16.544 25.714 -28.557 1.00 67.19 90 ASN A CA 1
ATOM 733 C C . ASN A 1 90 ? 15.400 26.431 -29.289 1.00 67.19 90 ASN A C 1
ATOM 735 O O . ASN A 1 90 ? 14.862 25.929 -30.276 1.00 67.19 90 ASN A O 1
ATOM 739 N N . ARG A 1 91 ? 14.995 27.591 -28.767 1.00 60.59 91 ARG A N 1
ATOM 740 C CA . ARG A 1 91 ? 13.901 28.398 -29.327 1.00 60.59 91 ARG A CA 1
ATOM 741 C C . ARG A 1 91 ? 14.278 29.096 -30.636 1.00 60.59 91 ARG A C 1
ATOM 743 O O . ARG A 1 91 ? 13.390 29.637 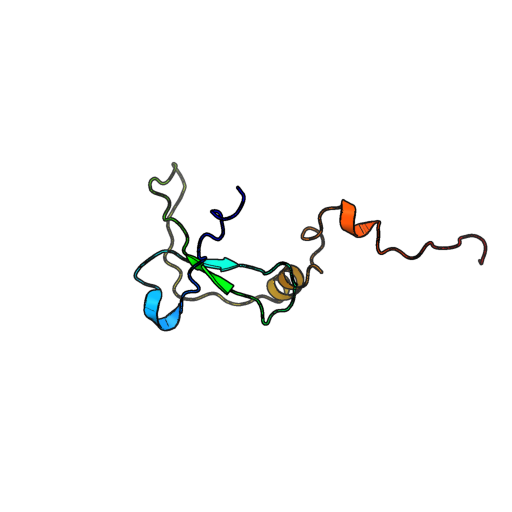-31.281 1.00 60.59 91 ARG A O 1
ATOM 750 N N . ASP A 1 92 ? 15.537 29.004 -31.058 1.00 64.69 92 ASP A N 1
ATOM 751 C CA . ASP A 1 92 ? 16.053 29.668 -32.258 1.00 64.69 92 ASP A CA 1
ATOM 752 C C . ASP A 1 92 ? 15.971 28.781 -33.517 1.00 64.69 92 ASP A C 1
ATOM 754 O O . ASP A 1 92 ? 16.561 29.100 -34.544 1.00 64.69 92 ASP A O 1
ATOM 758 N N . THR A 1 93 ? 15.254 27.650 -33.451 1.00 60.16 93 THR A N 1
ATOM 759 C CA . THR A 1 93 ? 15.083 26.710 -34.584 1.00 60.16 93 THR A CA 1
ATOM 760 C C . THR A 1 93 ? 13.647 26.621 -35.123 1.00 60.16 93 THR A C 1
ATOM 762 O O . THR A 1 93 ? 13.320 25.655 -35.809 1.00 60.16 93 THR A O 1
ATOM 765 N N . ALA A 1 94 ? 12.794 27.611 -34.833 1.00 45.84 94 ALA A N 1
ATOM 766 C CA . ALA A 1 94 ? 11.442 27.721 -35.396 1.00 45.84 94 ALA A CA 1
ATOM 767 C C . ALA A 1 94 ? 11.390 28.680 -36.594 1.00 45.84 94 ALA A C 1
ATOM 769 O O . ALA A 1 94 ? 12.005 29.766 -36.499 1.00 45.84 94 ALA A O 1
#

InterPro domains:
  IPR011032 GroES-like superfamily [SSF50129] (38-78)

Secondary structure (DSSP, 8-state):
---S------B--HHHHTTTS-EEEE--TT--GGG-EEEE-PPPSSPPTT------S-----HHHHHHHTT-STTTS-GGGTSTTS----GGG-

Organism: NCBI:txid433720

Foldseek 3Di:
DPPPPPPVQDFDDCVVCVPPADKDWDQDPVLDPVPTTIGGDHDDPDDDPPDDDDRDPDDDDDVVVNCLSNVNRPPSDDPVVVVVPDPPPPPVPD

Sequence (94 aa):
NKSKLQQQQICINPHKDADQHPFRLLVAPSRFLTDLTWINDERVKELLPGMVEVRVHCVGVNFRDVLKARGLYPHTRTFAQLDQDQPHVNRDTA

Radius of gyration: 19.49 Å; chains: 1; bounding box: 44×45×57 Å